Protein AF-A0A7S2A6G1-F1 (afdb_monomer)

Organism: Trieres chinensis (NCBI:txid1514140)

Solvent-accessible surface area (backbone atoms only — not comparable to full-atom values): 10476 Å² total; per-residue (Å²): 131,84,79,69,66,81,82,82,64,83,82,78,81,74,77,90,77,78,95,63,94,67,76,81,75,55,56,32,35,36,36,41,32,61,44,45,91,83,37,18,65,58,55,41,53,58,61,57,55,39,72,90,45,50,72,52,67,95,85,41,58,86,45,48,31,33,39,32,43,33,33,36,32,70,93,42,58,92,82,36,45,61,33,49,54,23,51,52,52,50,50,56,49,31,61,78,36,51,32,53,71,47,47,28,73,48,80,44,79,46,62,46,61,45,53,77,95,56,46,44,57,50,89,89,34,74,88,77,36,95,57,23,66,47,18,57,53,51,33,50,57,42,46,53,53,50,52,75,67,48,69,45,67,40,102,82,71,43,82,41,76,67,65,77,43,77,44,78,46,76,68,86,70,77,132

Foldseek 3Di:
DDQPQPPPDPPPPDDDDDDDDPPPPAAEEEEEEEDEAPCLVLVLVVVVVCQVPPSYDQPEDSHAYEYEYEYLADPDCVRRVSNVVSVVVSQVVCVVCVNSNRNHDYYHYHYLHDDPVQQLCDPPCPPPDPSNVRSVVSSVVSVVVCQQVDWDQPPVRDTDDGRPYYHYDYRDDDD

Radius of gyration: 17.97 Å; Cα contacts (8 Å, |Δi|>4): 249; chains: 1; bounding box: 48×34×54 Å

Secondary structure (DSSP, 8-state):
-----TT--------------------EEEEEEEE-TT-HHHHHHHHHTTTTS-SS-TT--SSEEEEEEEESS---TTT-HHHHHHHHHHHHHHHHTHHHHTT-SEEEEEE----TTT----TT-TTT-TTTTHHHHHHHHHHHHHHHH-PEEPTTSSEEPPPSEEEE-------

Sequence (175 aa):
VFLISFDVFPSFSVLSGNARNLSSRKDRVAILRPFGPGDGVELLKSFALWYPHWPCQEGGSSQSVDIFLSFSRKLDVNLYSDDVNSVERIKSKFESSQGWNGCFSKLHVIETDIAPDRDHYEKGNEQTDPMWVNGPNEQFRKGIRQLMGHKRVGEDGRDVAKYEVVVLMEPDSRP

Mean predicted aligned error: 10.48 Å

pLDDT: mean 75.88, std 20.39, range [27.22, 97.0]

Nearest PDB structures (foldseek):
  5b3g-assembly1_B  TM=4.944E-01  e=3.622E-02  Arabidopsis thaliana
  5l3k-assembly1_C  TM=4.716E-01  e=3.186E-02  Mycolicibacterium thermoresistibile
  5l3k-assembly2_H  TM=4.733E-01  e=2.803E-02  Mycolicibacterium thermoresistibile
  5l3k-assembly1_B  TM=4.728E-01  e=2.803E-02  Mycolicibacterium thermoresistibile
  2b3d-assembly1_B  TM=2.894E-01  e=7.358E-01  Escherichia coli

Structure (mmCIF, N/CA/C/O backbone):
data_AF-A0A7S2A6G1-F1
#
_entry.id   AF-A0A7S2A6G1-F1
#
loop_
_atom_site.group_PDB
_atom_site.id
_atom_site.type_symbol
_atom_site.label_atom_id
_atom_site.label_alt_id
_atom_site.label_comp_id
_atom_site.label_asym_id
_atom_site.label_entity_id
_atom_site.label_seq_id
_atom_site.pdbx_PDB_ins_code
_atom_site.Cartn_x
_atom_site.Cartn_y
_atom_site.Cartn_z
_atom_site.occupancy
_atom_site.B_iso_or_equiv
_atom_site.auth_seq_id
_atom_site.auth_comp_id
_atom_site.auth_asym_id
_atom_site.auth_atom_id
_atom_site.pdbx_PDB_model_num
ATOM 1 N N . VAL A 1 1 ? -14.181 4.355 -9.035 1.00 27.22 1 VAL A N 1
ATOM 2 C CA . VAL A 1 1 ? -14.408 4.743 -7.623 1.00 27.22 1 VAL A CA 1
ATOM 3 C C . VAL A 1 1 ? -15.334 3.712 -7.010 1.00 27.22 1 VAL A C 1
ATOM 5 O O . VAL A 1 1 ? -16.539 3.797 -7.213 1.00 27.22 1 VAL A O 1
ATOM 8 N N . PHE A 1 2 ? -14.784 2.705 -6.336 1.00 27.36 2 PHE A N 1
ATOM 9 C CA . PHE A 1 2 ? -15.587 1.832 -5.484 1.00 27.36 2 PHE A CA 1
ATOM 10 C C . PHE A 1 2 ? -15.573 2.429 -4.078 1.00 27.36 2 PHE A C 1
ATOM 12 O O . PHE A 1 2 ? -14.530 2.503 -3.433 1.00 27.36 2 PHE A O 1
ATOM 19 N N . LEU A 1 3 ? -16.728 2.920 -3.631 1.00 31.00 3 LEU A N 1
ATOM 20 C CA . LEU A 1 3 ? -16.953 3.245 -2.229 1.00 31.00 3 LEU A CA 1
ATOM 21 C C . LEU A 1 3 ? -17.147 1.916 -1.500 1.00 31.00 3 LEU A C 1
ATOM 23 O O . LEU A 1 3 ? -18.135 1.223 -1.743 1.00 31.00 3 LEU A O 1
ATOM 27 N N . ILE A 1 4 ? -16.221 1.552 -0.613 1.00 37.41 4 ILE A N 1
ATOM 28 C CA . ILE A 1 4 ? -16.523 0.552 0.413 1.00 37.41 4 ILE A CA 1
ATOM 29 C C . ILE A 1 4 ? -17.517 1.232 1.359 1.00 37.41 4 ILE A C 1
ATOM 31 O O . ILE A 1 4 ? -17.126 1.956 2.267 1.00 37.41 4 ILE A O 1
ATOM 35 N N . SER A 1 5 ? -18.814 1.070 1.096 1.00 29.86 5 SER A N 1
ATOM 36 C CA . SER A 1 5 ? -19.848 1.383 2.079 1.00 29.86 5 SER A CA 1
ATOM 37 C C . SER A 1 5 ? -19.839 0.258 3.110 1.00 29.86 5 SER A C 1
ATOM 39 O O . SER A 1 5 ? -20.145 -0.892 2.796 1.00 29.86 5 SER A O 1
ATOM 41 N N . PHE A 1 6 ? -19.463 0.589 4.344 1.00 40.38 6 PHE A N 1
ATOM 42 C CA . PHE A 1 6 ? -19.507 -0.335 5.480 1.00 40.38 6 PHE A CA 1
ATOM 43 C C . PHE A 1 6 ? -20.944 -0.621 5.969 1.00 40.38 6 PHE A C 1
ATOM 45 O O . PHE A 1 6 ? -21.114 -1.330 6.958 1.00 40.38 6 PHE A O 1
ATOM 52 N N . ASP A 1 7 ? -21.978 -0.132 5.271 1.00 28.89 7 ASP A N 1
ATOM 53 C CA . ASP A 1 7 ? -23.388 -0.325 5.640 1.00 28.89 7 ASP A CA 1
ATOM 54 C C . ASP A 1 7 ? -23.954 -1.699 5.226 1.00 28.89 7 ASP A C 1
ATOM 56 O O . ASP A 1 7 ? -25.101 -2.021 5.535 1.00 28.89 7 ASP A O 1
ATOM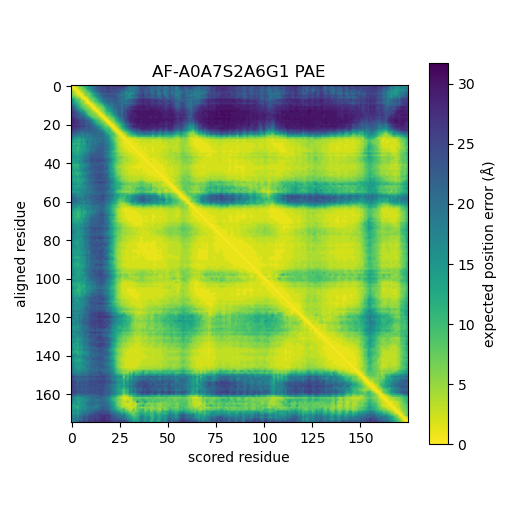 60 N N . VAL A 1 8 ? -23.173 -2.547 4.545 1.00 33.00 8 VAL A N 1
ATOM 61 C CA . VAL A 1 8 ? -23.635 -3.859 4.057 1.00 33.00 8 VAL A CA 1
ATOM 62 C C . VAL A 1 8 ? -23.094 -5.002 4.916 1.00 33.00 8 VAL A C 1
ATOM 64 O O . VAL A 1 8 ? -22.372 -5.876 4.446 1.00 33.00 8 VAL A O 1
ATOM 67 N N . PHE A 1 9 ? -23.491 -5.039 6.186 1.00 37.00 9 PHE A N 1
ATOM 68 C CA . PHE A 1 9 ? -23.536 -6.295 6.934 1.00 37.00 9 PHE A CA 1
ATOM 69 C C . PHE A 1 9 ? -24.929 -6.440 7.553 1.00 37.00 9 PHE A C 1
ATOM 71 O O . PHE A 1 9 ? -25.270 -5.678 8.460 1.00 37.00 9 PHE A O 1
ATOM 78 N N . PRO A 1 10 ? -25.771 -7.384 7.084 1.00 31.30 10 PRO A N 1
ATOM 79 C CA . PRO A 1 10 ? -27.033 -7.652 7.750 1.00 31.30 10 PRO A CA 1
ATOM 80 C C . PRO A 1 10 ? -26.726 -8.114 9.174 1.00 31.30 10 PRO A C 1
ATOM 82 O O . PRO A 1 10 ? -25.891 -8.991 9.394 1.00 31.30 10 PRO A O 1
ATOM 85 N N . SER A 1 11 ? -27.394 -7.493 10.142 1.00 31.52 11 SER A N 1
ATOM 86 C CA . SER A 1 11 ? -27.316 -7.845 11.553 1.00 31.52 11 SER A CA 1
ATOM 87 C C . SER A 1 11 ? -27.651 -9.328 11.735 1.00 31.52 11 SER A C 1
ATOM 89 O O . SER A 1 11 ? -28.820 -9.717 11.747 1.00 31.52 11 SER A O 1
ATOM 91 N N . PHE A 1 12 ? -26.635 -10.179 11.879 1.00 30.28 12 PHE A N 1
ATOM 92 C CA . PHE A 1 12 ? -26.844 -11.560 12.289 1.00 30.28 12 PHE A CA 1
ATOM 93 C C . PHE A 1 12 ? -27.255 -11.558 13.761 1.00 30.28 12 PHE A C 1
ATOM 95 O O . PHE A 1 12 ? -26.436 -11.451 14.671 1.00 30.28 12 PHE A O 1
ATOM 102 N N . SER A 1 13 ? -28.563 -11.661 13.986 1.00 30.34 13 SER A N 1
ATOM 103 C CA . SER A 1 13 ? -29.135 -11.946 15.296 1.00 30.34 13 SER A CA 1
ATOM 104 C C . SER A 1 13 ? -28.793 -13.391 15.658 1.00 30.34 13 SER A C 1
ATOM 106 O O . SER A 1 13 ? -29.472 -14.325 15.234 1.00 30.34 13 SER A O 1
ATOM 108 N N . VAL A 1 14 ? -27.706 -13.591 16.405 1.00 32.78 14 VAL A N 1
ATOM 109 C CA . VAL A 1 14 ? -27.391 -14.890 17.007 1.00 32.78 14 VAL A CA 1
ATOM 110 C C . VAL A 1 14 ? -28.371 -15.136 18.152 1.00 32.78 14 VAL A C 1
ATOM 112 O O . VAL A 1 14 ? -28.539 -14.308 19.047 1.00 32.78 14 VAL A O 1
ATOM 115 N N . LEU A 1 15 ? -29.046 -16.281 18.072 1.00 34.28 15 LEU A N 1
ATOM 116 C CA . LEU A 1 15 ? -30.040 -16.761 19.022 1.00 34.28 15 LEU A CA 1
ATOM 117 C C . LEU A 1 15 ? -29.533 -16.730 20.471 1.00 34.28 15 LEU A C 1
ATOM 119 O O . LEU A 1 15 ? -28.420 -17.150 20.784 1.00 34.28 15 LEU A O 1
ATOM 123 N N . SER A 1 16 ? -30.431 -16.251 21.331 1.00 44.12 16 SER A N 1
ATOM 124 C CA . SER A 1 16 ? -30.369 -16.212 22.790 1.00 44.12 16 SER A CA 1
ATOM 125 C C . SER A 1 16 ? -29.783 -17.486 23.411 1.00 44.12 16 SER A C 1
ATOM 127 O O . SER A 1 16 ? -30.299 -18.586 23.216 1.00 44.12 16 SER A O 1
ATOM 129 N N . GLY A 1 17 ? -28.727 -17.313 24.210 1.00 32.09 17 GLY A N 1
ATOM 130 C CA . GLY A 1 17 ? -28.104 -18.372 24.994 1.00 32.09 17 GLY A CA 1
ATOM 131 C C . GLY A 1 17 ? -27.099 -17.823 26.007 1.00 32.09 17 GLY A C 1
ATOM 132 O O . GLY A 1 17 ? -25.908 -17.776 25.734 1.00 32.09 17 GLY A O 1
ATOM 133 N N . ASN A 1 18 ? -27.605 -17.449 27.186 1.00 35.84 18 ASN A N 1
ATOM 134 C CA . ASN A 1 18 ? -26.887 -17.123 28.426 1.00 35.84 18 ASN A CA 1
ATOM 135 C C . ASN A 1 18 ? -25.875 -15.963 28.386 1.00 35.84 18 ASN A C 1
ATOM 137 O O . ASN A 1 18 ? -24.717 -16.100 27.995 1.00 35.84 18 ASN A O 1
ATOM 141 N N . ALA A 1 19 ? -26.319 -14.838 28.954 1.00 41.03 19 ALA A N 1
ATOM 142 C CA . ALA A 1 19 ? -25.525 -13.670 29.302 1.00 41.03 19 ALA A CA 1
ATOM 143 C C . ALA A 1 19 ? -24.340 -14.036 30.215 1.00 41.03 19 ALA A C 1
ATOM 145 O O . ALA A 1 19 ? -24.450 -14.102 31.439 1.00 41.03 19 ALA A O 1
ATOM 146 N N . ARG A 1 20 ? -23.174 -14.253 29.608 1.00 37.62 20 ARG A N 1
ATOM 147 C CA . ARG A 1 20 ? -21.883 -14.028 30.258 1.00 37.62 20 ARG A CA 1
ATOM 148 C C . ARG A 1 20 ? -21.424 -12.637 29.851 1.00 37.62 20 ARG A C 1
ATOM 150 O O . ARG A 1 20 ? -21.531 -12.299 28.678 1.00 37.62 20 ARG A O 1
ATOM 157 N N . ASN A 1 21 ? -20.937 -11.859 30.817 1.00 43.38 21 ASN A N 1
ATOM 158 C CA . ASN A 1 21 ? -20.279 -10.565 30.624 1.00 43.38 21 ASN A CA 1
ATOM 159 C C . ASN A 1 21 ? -19.330 -10.604 29.412 1.00 43.38 21 ASN A C 1
ATOM 161 O O . ASN A 1 21 ? -18.183 -11.037 29.517 1.00 43.38 21 ASN A O 1
ATOM 165 N N . LEU A 1 22 ? -19.825 -10.168 28.256 1.00 40.88 22 LEU A N 1
ATOM 166 C CA . LEU A 1 22 ? -19.040 -9.917 27.063 1.00 40.88 22 LEU A CA 1
ATOM 167 C C . LEU A 1 22 ? -18.549 -8.484 27.205 1.00 40.88 22 LEU A C 1
ATOM 169 O O . LEU A 1 22 ? -19.271 -7.542 26.888 1.00 40.88 22 LEU A O 1
ATOM 173 N N . SER A 1 23 ? -17.314 -8.303 27.680 1.00 44.44 23 SER A N 1
ATOM 174 C CA . SER A 1 23 ? -16.578 -7.103 27.280 1.00 44.44 23 SER A CA 1
ATOM 175 C C . SER A 1 23 ? -16.674 -7.055 25.756 1.00 44.44 23 SER A C 1
ATOM 177 O O . SER A 1 23 ? -16.250 -8.024 25.119 1.00 44.44 23 SER A O 1
ATOM 179 N N . SER A 1 24 ? -17.307 -6.025 25.189 1.00 47.38 24 SER A N 1
ATOM 180 C CA . SER A 1 24 ? -17.608 -5.966 23.758 1.00 47.38 24 SER A CA 1
ATOM 181 C C . SER A 1 24 ? -16.312 -6.136 22.971 1.00 47.38 24 SER A C 1
ATOM 183 O O . SER A 1 24 ? -15.495 -5.216 22.877 1.00 47.38 24 SER A O 1
ATOM 185 N N . ARG A 1 25 ? -16.071 -7.340 22.456 1.00 58.03 25 ARG A N 1
ATOM 186 C CA . ARG A 1 25 ? -14.939 -7.580 21.578 1.00 58.03 25 ARG A CA 1
ATOM 187 C C . ARG A 1 25 ? -15.338 -6.897 20.282 1.00 58.03 25 ARG A C 1
ATOM 189 O O . ARG A 1 25 ? -16.255 -7.362 19.623 1.00 58.03 25 ARG A O 1
ATOM 196 N N . LYS A 1 26 ? -14.756 -5.731 19.996 1.00 64.31 26 LYS A N 1
ATOM 197 C CA . LYS A 1 26 ? -14.977 -5.076 18.707 1.00 64.31 26 LYS A CA 1
ATOM 198 C C . LYS A 1 26 ? -14.497 -6.033 17.624 1.00 64.31 26 LYS A C 1
ATOM 200 O O . LYS A 1 26 ? -13.340 -6.468 17.697 1.00 64.31 26 LYS A O 1
ATOM 205 N N . ASP A 1 27 ? -15.364 -6.328 16.661 1.00 75.81 27 ASP A N 1
ATOM 206 C CA . ASP A 1 27 ? -14.974 -7.124 15.504 1.00 75.81 27 ASP A CA 1
ATOM 207 C C . ASP A 1 27 ? -13.796 -6.441 14.808 1.00 75.81 27 ASP A C 1
ATOM 209 O O . ASP A 1 27 ? -13.702 -5.202 14.761 1.00 75.81 27 ASP A O 1
ATOM 213 N N . ARG A 1 28 ? -12.848 -7.249 14.333 1.00 82.19 28 ARG A N 1
ATOM 214 C CA . ARG A 1 28 ? -11.584 -6.744 13.783 1.00 82.19 28 ARG A CA 1
ATOM 215 C C . ARG A 1 28 ? -11.425 -7.066 12.320 1.00 82.19 28 ARG A C 1
ATOM 217 O O . ARG A 1 28 ? -11.359 -8.231 11.925 1.00 82.19 28 ARG A O 1
ATOM 224 N N . VAL A 1 29 ? -11.267 -6.000 11.549 1.00 87.75 29 VAL A N 1
ATOM 225 C CA . VAL A 1 29 ? -11.195 -6.039 10.095 1.00 87.75 29 VAL A CA 1
ATOM 226 C C . VAL A 1 29 ? -9.810 -5.580 9.662 1.00 87.75 29 VAL A C 1
ATOM 228 O O . VAL A 1 29 ? -9.336 -4.530 10.091 1.00 87.75 29 VAL A O 1
ATOM 231 N N . ALA A 1 30 ? -9.159 -6.364 8.808 1.00 90.81 30 ALA A N 1
ATOM 232 C CA . ALA A 1 30 ? -7.969 -5.936 8.085 1.00 90.81 30 ALA A CA 1
ATOM 233 C C . ALA A 1 30 ? -8.327 -5.672 6.626 1.00 90.81 30 ALA A C 1
ATOM 235 O O . ALA A 1 30 ? -8.905 -6.524 5.957 1.00 90.81 30 ALA A O 1
ATOM 236 N N . ILE A 1 31 ? -7.937 -4.513 6.119 1.00 91.06 31 ILE A N 1
ATOM 237 C CA . ILE A 1 31 ? -8.018 -4.162 4.707 1.00 91.06 31 ILE A CA 1
ATOM 238 C C . ILE A 1 31 ? -6.615 -4.274 4.135 1.00 91.06 31 ILE A C 1
ATOM 240 O O . ILE A 1 31 ? -5.728 -3.509 4.501 1.00 91.06 31 ILE A O 1
ATOM 244 N N . LEU A 1 32 ? -6.405 -5.229 3.240 1.00 91.94 32 LEU A N 1
ATOM 245 C CA . LEU A 1 32 ? -5.160 -5.399 2.511 1.00 91.94 32 LEU A CA 1
ATOM 24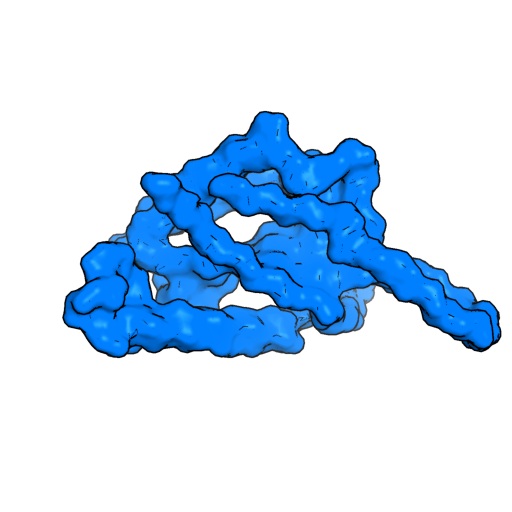6 C C . LEU A 1 32 ? -5.251 -4.643 1.187 1.00 91.94 32 LEU A C 1
ATOM 248 O O . LEU A 1 32 ? -6.069 -4.985 0.338 1.00 91.94 32 LEU A O 1
ATOM 252 N N . ARG A 1 33 ? -4.400 -3.636 1.000 1.00 92.19 33 ARG A N 1
ATOM 253 C CA . ARG A 1 33 ? -4.279 -2.878 -0.246 1.00 92.19 33 ARG A CA 1
ATOM 254 C C . ARG A 1 33 ? -2.935 -3.191 -0.916 1.00 92.19 33 ARG A C 1
ATOM 256 O O . ARG A 1 33 ? -1.913 -2.685 -0.444 1.00 92.19 33 ARG A O 1
ATOM 263 N N . PRO A 1 34 ? -2.903 -4.017 -1.973 1.00 91.31 34 PRO A N 1
ATOM 264 C CA . PRO A 1 34 ? -1.679 -4.307 -2.700 1.00 91.31 34 PRO A CA 1
ATOM 265 C C . PRO A 1 34 ? -1.257 -3.118 -3.572 1.00 91.31 34 PRO A C 1
ATOM 267 O O . PRO A 1 34 ? -2.094 -2.392 -4.110 1.00 91.31 34 PRO A O 1
ATOM 270 N N . PHE A 1 35 ? 0.052 -2.943 -3.715 1.00 91.38 35 PHE A N 1
ATOM 271 C CA . PHE A 1 35 ? 0.688 -2.092 -4.717 1.00 91.38 35 PHE A CA 1
ATOM 272 C C . PHE A 1 35 ? 2.059 -2.677 -5.091 1.00 91.38 35 PHE A C 1
ATOM 274 O O . PHE A 1 35 ? 2.659 -3.413 -4.297 1.00 91.38 35 PHE A O 1
ATOM 281 N N . GLY A 1 36 ? 2.521 -2.400 -6.307 1.00 90.25 36 GLY A N 1
ATOM 282 C CA . GLY A 1 36 ? 3.814 -2.846 -6.822 1.00 90.25 36 GLY A CA 1
ATOM 283 C C . GLY A 1 36 ? 4.776 -1.687 -7.107 1.00 90.25 36 GLY A C 1
ATOM 284 O O . GLY A 1 36 ? 4.439 -0.524 -6.870 1.00 90.25 36 GLY A O 1
ATOM 285 N N . PRO A 1 37 ? 5.992 -1.994 -7.590 1.00 89.81 37 PRO A N 1
ATOM 286 C CA . PRO A 1 37 ? 6.945 -0.998 -8.063 1.00 89.81 37 PRO A CA 1
ATOM 287 C C . PRO A 1 37 ? 6.328 -0.028 -9.073 1.00 89.81 37 PRO A C 1
ATOM 289 O O . PRO A 1 37 ? 5.731 -0.455 -10.058 1.00 89.81 37 PRO A O 1
ATOM 292 N N . GLY A 1 38 ? 6.508 1.273 -8.849 1.00 88.25 38 GLY A N 1
ATOM 293 C CA . GLY A 1 38 ? 6.009 2.326 -9.738 1.00 88.25 38 GLY A CA 1
ATOM 294 C C . GLY A 1 38 ? 4.550 2.737 -9.503 1.00 88.25 38 GLY A C 1
ATOM 295 O O . GLY A 1 38 ? 4.104 3.732 -10.076 1.00 88.25 38 GLY A O 1
ATOM 296 N N . ASP A 1 39 ? 3.817 2.050 -8.624 1.00 88.94 39 ASP A N 1
ATOM 297 C CA . ASP A 1 39 ? 2.406 2.341 -8.341 1.00 88.94 39 ASP A CA 1
ATOM 298 C C . ASP A 1 39 ? 2.203 3.445 -7.296 1.00 88.94 39 ASP A C 1
ATOM 300 O O . ASP A 1 39 ? 1.080 3.921 -7.095 1.00 88.94 39 ASP A O 1
ATOM 304 N N . GLY A 1 40 ? 3.259 3.862 -6.596 1.00 90.69 40 GLY A N 1
ATOM 305 C CA . GLY A 1 40 ? 3.192 4.750 -5.439 1.00 90.69 40 GLY A CA 1
ATOM 306 C C . GLY A 1 40 ? 2.439 6.047 -5.706 1.00 90.69 40 GLY A C 1
ATOM 307 O O . GLY A 1 40 ? 1.602 6.466 -4.905 1.00 90.69 40 GLY A O 1
ATOM 308 N N . VAL A 1 41 ? 2.662 6.666 -6.865 1.00 91.06 41 VAL A N 1
ATOM 309 C CA . VAL A 1 41 ? 1.988 7.920 -7.229 1.00 91.06 41 VAL A CA 1
ATOM 310 C C . VAL A 1 41 ? 0.475 7.726 -7.351 1.00 91.06 41 VAL A C 1
ATOM 312 O O . VAL A 1 41 ? -0.304 8.588 -6.938 1.00 91.06 41 VAL A O 1
ATOM 315 N N . GLU A 1 42 ? 0.033 6.607 -7.917 1.00 88.81 42 GLU A N 1
ATOM 316 C CA . GLU A 1 42 ? -1.390 6.301 -8.087 1.00 88.81 42 GLU A CA 1
ATOM 317 C C . GLU A 1 42 ? -2.020 5.873 -6.767 1.00 88.81 42 GLU A C 1
ATOM 319 O O . GLU A 1 42 ? -3.122 6.322 -6.439 1.00 88.81 42 GLU A O 1
ATOM 324 N N . LEU A 1 43 ? -1.275 5.115 -5.961 1.00 91.19 43 LEU A N 1
ATOM 325 C CA . LEU A 1 43 ? -1.626 4.820 -4.582 1.00 91.19 43 LEU A CA 1
ATOM 326 C C . LEU A 1 43 ? -1.870 6.121 -3.805 1.00 91.19 43 LEU A C 1
ATOM 328 O O . LEU A 1 43 ? -2.937 6.302 -3.228 1.00 91.19 43 LEU A O 1
ATOM 332 N N . LEU A 1 44 ? -0.952 7.085 -3.845 1.00 92.50 44 LEU A N 1
ATOM 333 C CA . LEU A 1 44 ? -1.123 8.362 -3.152 1.00 92.50 44 LEU A CA 1
ATOM 334 C C . LEU A 1 44 ? -2.347 9.144 -3.654 1.00 92.50 44 LEU A C 1
ATOM 336 O O . LEU A 1 44 ? -3.091 9.710 -2.848 1.00 92.50 44 LEU A O 1
ATOM 340 N N . LYS A 1 45 ? -2.571 9.176 -4.974 1.00 90.38 45 LYS A N 1
ATOM 341 C CA . LYS A 1 45 ? -3.737 9.843 -5.579 1.00 90.38 45 LYS A CA 1
ATOM 342 C C . LYS A 1 45 ? -5.051 9.241 -5.094 1.00 90.38 45 LYS A C 1
ATOM 344 O O . LYS A 1 45 ? -5.968 9.995 -4.784 1.00 90.38 45 LYS A O 1
ATOM 349 N N . SER A 1 46 ? -5.133 7.918 -4.975 1.00 87.50 46 SER A N 1
ATOM 350 C CA . SER A 1 46 ? -6.348 7.267 -4.483 1.00 87.50 46 SER A CA 1
ATOM 351 C C . SER A 1 46 ? -6.715 7.671 -3.055 1.00 87.50 46 SER A C 1
ATOM 353 O O . SER A 1 46 ? -7.859 8.028 -2.791 1.00 87.50 46 SER A O 1
ATOM 355 N N . PHE A 1 47 ? -5.741 7.705 -2.140 1.00 88.38 47 PHE A N 1
ATOM 356 C CA . PHE A 1 47 ? -5.971 8.126 -0.756 1.00 88.38 47 PHE A CA 1
ATOM 357 C C . PHE A 1 47 ? -6.283 9.620 -0.646 1.00 88.38 47 PHE A C 1
ATOM 359 O O . PHE A 1 47 ? -6.943 10.040 0.300 1.00 88.38 47 PHE A O 1
ATOM 366 N N . ALA A 1 48 ? -5.857 10.443 -1.610 1.00 86.00 48 ALA A N 1
ATOM 367 C CA . ALA A 1 48 ? -6.228 11.855 -1.632 1.00 86.00 48 ALA A CA 1
ATOM 368 C C . ALA A 1 48 ? -7.741 12.067 -1.826 1.00 86.00 48 ALA A C 1
ATOM 370 O O . ALA A 1 48 ? -8.267 13.069 -1.344 1.00 86.00 48 ALA A O 1
ATOM 371 N N . LEU A 1 49 ? -8.446 11.124 -2.466 1.00 82.88 49 LEU A N 1
ATOM 372 C CA . LEU A 1 49 ? -9.903 11.180 -2.637 1.00 82.88 49 LEU A CA 1
ATOM 373 C C . LEU A 1 49 ? -10.668 10.975 -1.324 1.00 82.88 49 LEU A C 1
ATOM 375 O O . LEU A 1 49 ? -11.811 11.407 -1.218 1.00 82.88 49 LEU A O 1
ATOM 379 N N . TRP A 1 50 ? -10.044 10.359 -0.317 1.00 82.75 50 TRP A N 1
ATOM 380 C CA . TRP A 1 50 ? -10.685 10.095 0.976 1.00 82.75 50 TRP A CA 1
ATOM 381 C C . TRP A 1 50 ? -10.743 11.322 1.887 1.00 82.75 50 TRP A C 1
ATOM 383 O O . TRP A 1 50 ? -11.425 11.299 2.902 1.00 82.75 50 TRP A O 1
ATOM 393 N N . TYR A 1 51 ? -10.048 12.401 1.523 1.00 73.12 51 TYR A N 1
ATOM 394 C CA . TYR A 1 51 ? -10.056 13.647 2.283 1.00 73.12 51 TYR A CA 1
ATOM 395 C C . TYR A 1 51 ? -11.378 14.430 2.153 1.00 73.12 51 TYR A C 1
ATOM 397 O O . TYR A 1 51 ? -11.943 14.805 3.176 1.00 73.12 51 TYR A O 1
ATOM 405 N N . PRO A 1 52 ? -11.919 14.676 0.941 1.00 76.38 52 PRO A N 1
ATOM 406 C CA . PRO A 1 52 ? -13.264 15.242 0.801 1.00 76.38 52 PRO A CA 1
ATOM 407 C C . PRO A 1 52 ? -14.384 14.216 1.039 1.00 76.38 52 PRO A C 1
ATOM 409 O O . PRO A 1 52 ? -15.529 14.607 1.262 1.00 76.38 52 PRO A O 1
ATOM 412 N N . HIS A 1 53 ? -14.078 12.916 0.962 1.00 77.12 53 HIS A N 1
ATOM 413 C CA . HIS A 1 53 ? -15.056 11.831 1.032 1.00 77.12 53 HIS A CA 1
ATOM 414 C C . HIS A 1 53 ? -14.578 10.744 1.991 1.00 77.12 53 HIS A C 1
ATOM 416 O O . HIS A 1 53 ? -13.993 9.743 1.571 1.00 77.12 53 HIS A O 1
ATOM 422 N N . TRP A 1 54 ? -14.814 10.956 3.286 1.00 77.25 54 TRP A N 1
ATOM 423 C CA . TRP A 1 54 ? -14.427 9.990 4.307 1.00 77.25 54 TRP A CA 1
ATOM 424 C C . TRP A 1 54 ? -15.057 8.615 4.025 1.00 77.25 54 TRP A C 1
ATOM 426 O O . TRP A 1 54 ? -16.227 8.539 3.646 1.00 77.25 54 TRP A O 1
ATOM 436 N N . PRO A 1 55 ? -14.310 7.517 4.222 1.00 72.56 55 PRO A N 1
ATOM 437 C CA . PRO A 1 55 ? -14.790 6.168 3.920 1.00 72.56 55 PRO A CA 1
ATOM 438 C C . PRO A 1 55 ? -15.801 5.627 4.943 1.00 72.56 55 PRO A C 1
ATOM 440 O O . PRO A 1 55 ? -16.253 4.494 4.815 1.00 72.56 55 PRO A O 1
ATOM 443 N N . CYS A 1 56 ? -16.161 6.411 5.958 1.00 75.50 56 CYS A N 1
ATOM 444 C CA . CYS A 1 56 ? -17.187 6.092 6.940 1.00 75.50 56 CYS A CA 1
ATOM 445 C C . CYS A 1 56 ? -18.00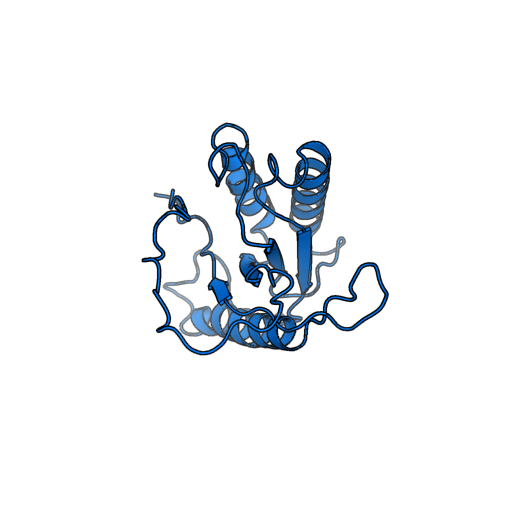2 7.347 7.303 1.00 75.50 56 CYS A C 1
ATOM 447 O O . CYS A 1 56 ? -17.568 8.473 7.053 1.00 75.50 56 CYS A O 1
ATOM 449 N N . GLN A 1 57 ? -19.192 7.149 7.879 1.00 70.94 57 GLN A N 1
ATOM 450 C CA . GLN A 1 57 ? -20.036 8.238 8.385 1.00 70.94 57 GLN A CA 1
ATOM 451 C C . GLN A 1 57 ? -19.481 8.823 9.699 1.00 70.94 57 GLN A C 1
ATOM 453 O O . GLN A 1 57 ? -18.714 8.169 10.413 1.00 70.94 57 GLN A O 1
ATOM 458 N N . GLU A 1 58 ? -19.884 10.054 10.035 1.00 60.72 58 GLU A N 1
ATOM 459 C CA . GLU A 1 58 ? -19.551 10.684 11.319 1.00 60.72 58 GLU A CA 1
ATOM 460 C C . GLU A 1 58 ? -20.007 9.795 12.491 1.00 60.72 58 GLU A C 1
ATOM 462 O O . GLU A 1 58 ? -21.167 9.397 12.568 1.00 60.72 58 GLU A O 1
ATOM 467 N N . GLY A 1 59 ? -19.082 9.466 13.398 1.00 57.06 59 GLY A N 1
ATOM 468 C CA . GLY A 1 59 ? -19.322 8.555 14.528 1.00 57.06 59 GLY A CA 1
ATOM 469 C C . GLY A 1 59 ? -18.411 7.323 14.559 1.00 57.06 59 GLY A C 1
ATOM 470 O O . GLY A 1 59 ? -18.331 6.662 15.595 1.00 57.06 59 GLY A O 1
ATOM 471 N N . GLY A 1 60 ? -17.668 7.066 13.475 1.00 58.53 60 GLY A N 1
ATOM 472 C CA . GLY A 1 60 ? -16.687 5.981 13.387 1.00 58.53 60 GLY A CA 1
ATOM 473 C C . GLY A 1 60 ? -17.326 4.589 13.320 1.00 58.53 60 GLY A C 1
ATOM 474 O O . GLY A 1 60 ? -18.518 4.405 13.565 1.00 58.53 60 GLY A O 1
ATOM 475 N N . SER A 1 61 ? -16.537 3.569 12.978 1.00 62.00 61 SER A N 1
ATOM 476 C CA . SER A 1 61 ? -17.028 2.190 13.004 1.00 62.00 61 SER A CA 1
ATOM 477 C C . SER A 1 61 ? -17.074 1.652 14.437 1.00 62.00 61 SER A C 1
ATOM 479 O O . SER A 1 61 ? -16.151 1.842 15.235 1.00 62.00 61 SER A O 1
ATOM 481 N N . SER A 1 62 ? -18.115 0.881 14.765 1.00 67.62 62 SER A N 1
ATOM 482 C CA . SER A 1 62 ? -18.131 0.055 15.984 1.00 67.62 62 SER A CA 1
ATOM 483 C C . SER A 1 62 ? -17.004 -0.993 15.984 1.00 67.62 62 SER A C 1
ATOM 485 O O . SER A 1 62 ? -16.580 -1.451 17.045 1.00 67.62 62 SER A O 1
ATOM 487 N N . GLN A 1 63 ? -16.491 -1.316 14.796 1.00 75.44 63 GLN A N 1
ATOM 488 C CA . GLN A 1 63 ? -15.400 -2.243 14.512 1.00 75.44 63 GLN A CA 1
ATOM 489 C C . GLN A 1 63 ? -14.034 -1.548 14.586 1.00 75.44 63 GLN A C 1
ATOM 491 O O . GLN A 1 63 ? -13.932 -0.334 14.410 1.00 75.44 63 GLN A O 1
ATOM 496 N N . SER A 1 64 ? -12.968 -2.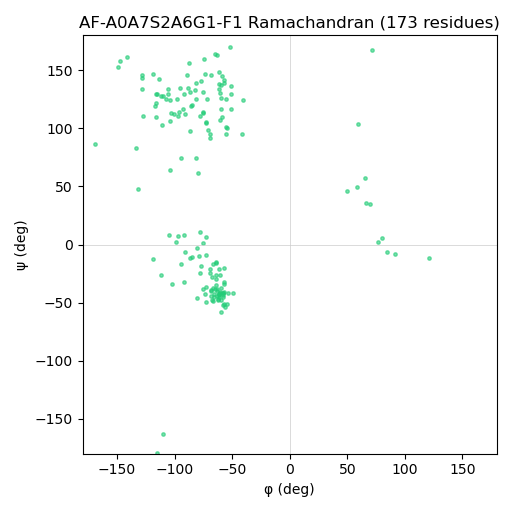309 14.833 1.00 85.56 64 SER A N 1
ATOM 497 C CA . SER A 1 64 ? -11.595 -1.807 14.687 1.00 85.56 64 SER A CA 1
ATOM 498 C C . SER A 1 64 ? -11.060 -2.234 13.324 1.00 85.56 64 SER A C 1
ATOM 500 O O . SER A 1 64 ? -10.849 -3.425 13.081 1.00 85.56 64 SER A O 1
ATOM 502 N N . VAL A 1 65 ? -10.893 -1.253 12.434 1.00 88.50 65 VAL A N 1
ATOM 503 C CA . VAL A 1 65 ? -10.484 -1.466 11.042 1.00 88.50 65 VAL A CA 1
ATOM 504 C C . VAL A 1 65 ? -9.045 -1.012 10.847 1.00 88.50 65 VAL A C 1
ATOM 506 O O . VAL A 1 65 ? -8.707 0.140 11.117 1.00 88.50 65 VAL A O 1
ATOM 509 N N . ASP A 1 66 ? -8.205 -1.902 10.339 1.00 91.88 66 ASP A N 1
ATOM 510 C CA . ASP A 1 66 ? -6.805 -1.629 10.036 1.00 91.88 66 ASP A CA 1
ATOM 511 C C . ASP A 1 66 ? -6.555 -1.680 8.538 1.00 91.88 66 ASP A C 1
ATOM 513 O O . ASP A 1 66 ? -7.082 -2.554 7.856 1.00 91.88 66 ASP A O 1
ATOM 517 N N . ILE A 1 67 ? -5.696 -0.799 8.030 1.00 92.50 67 ILE A N 1
ATOM 518 C CA . ILE A 1 67 ? -5.250 -0.837 6.636 1.00 92.50 67 ILE A CA 1
ATOM 519 C C . ILE A 1 67 ? -3.820 -1.355 6.582 1.00 92.50 67 ILE A C 1
ATOM 521 O O . ILE A 1 67 ? -2.953 -0.885 7.311 1.00 92.50 67 ILE A O 1
ATOM 525 N N . PHE A 1 68 ? -3.567 -2.277 5.666 1.00 94.56 68 PHE A N 1
ATOM 526 C CA . PHE A 1 68 ? -2.263 -2.821 5.336 1.00 94.56 68 PHE A CA 1
ATOM 527 C C . PHE A 1 68 ? -1.931 -2.456 3.894 1.00 94.56 68 PHE A C 1
ATOM 529 O O . PHE A 1 68 ? -2.521 -2.998 2.964 1.00 94.56 68 PHE A O 1
ATOM 536 N N . LEU A 1 69 ? -0.974 -1.553 3.702 1.00 95.06 69 LEU A N 1
ATOM 537 C CA . LEU A 1 69 ? -0.358 -1.318 2.402 1.00 95.06 69 LEU A CA 1
ATOM 538 C C . LEU A 1 69 ? 0.644 -2.445 2.154 1.00 95.06 69 LEU A C 1
ATOM 540 O O . LEU A 1 69 ? 1.654 -2.539 2.851 1.00 95.06 69 LEU A O 1
ATOM 544 N N . SER A 1 70 ? 0.344 -3.322 1.204 1.00 94.62 70 SER A N 1
ATOM 545 C CA . SER A 1 70 ? 1.190 -4.462 0.867 1.00 94.62 70 SER A CA 1
ATOM 546 C C . SER A 1 70 ? 2.007 -4.149 -0.368 1.00 94.62 70 SER A C 1
ATOM 548 O O . SER A 1 70 ? 1.448 -4.049 -1.452 1.00 94.62 70 SER A O 1
ATOM 550 N N . PHE A 1 71 ? 3.319 -4.020 -0.204 1.00 94.50 71 PHE A N 1
ATOM 551 C CA . PHE A 1 71 ? 4.251 -3.880 -1.314 1.00 94.50 71 PHE A CA 1
ATOM 552 C C . PHE A 1 71 ? 4.707 -5.261 -1.795 1.00 94.50 71 PHE A C 1
ATOM 554 O O . PHE A 1 71 ? 5.025 -6.123 -0.968 1.00 94.50 71 PHE A O 1
ATOM 561 N N . SER A 1 72 ? 4.734 -5.490 -3.112 1.00 92.88 72 SER A N 1
ATOM 562 C CA . SER A 1 72 ? 5.053 -6.811 -3.680 1.00 92.88 72 SER A CA 1
ATOM 563 C C . SER A 1 72 ? 6.490 -7.255 -3.353 1.00 92.88 72 SER A C 1
ATOM 565 O O . SER A 1 72 ? 6.741 -8.432 -3.064 1.00 92.88 72 SER A O 1
ATOM 567 N N . ARG A 1 73 ? 7.434 -6.308 -3.300 1.00 92.31 73 ARG A N 1
ATOM 568 C CA . ARG A 1 73 ? 8.872 -6.531 -3.054 1.00 92.31 73 ARG A CA 1
ATOM 569 C C . ARG A 1 73 ? 9.303 -5.996 -1.684 1.00 92.31 73 ARG A C 1
ATOM 571 O O . ARG A 1 73 ? 8.468 -5.767 -0.812 1.00 92.31 73 ARG A O 1
ATOM 578 N N . LYS A 1 74 ? 10.613 -5.821 -1.480 1.00 94.19 74 LYS A N 1
ATOM 579 C CA . LYS A 1 74 ? 11.157 -4.994 -0.391 1.00 94.19 74 LYS A CA 1
ATOM 580 C C . LYS A 1 74 ? 11.146 -3.532 -0.805 1.00 94.19 74 LYS A C 1
ATOM 582 O O . LYS A 1 74 ? 11.576 -3.209 -1.912 1.00 94.19 74 LYS A O 1
ATOM 587 N N . LEU A 1 75 ? 10.669 -2.670 0.077 1.00 91.69 75 LEU A N 1
ATOM 588 C CA . LEU A 1 75 ? 10.510 -1.246 -0.147 1.00 91.69 75 LEU A CA 1
ATOM 589 C C . LEU A 1 75 ? 11.858 -0.536 0.079 1.00 91.69 75 LEU A C 1
ATOM 591 O O . LEU A 1 75 ? 12.106 0.097 1.101 1.00 91.69 75 LEU A O 1
ATOM 595 N N . ASP A 1 76 ? 12.762 -0.693 -0.887 1.00 92.56 76 ASP A N 1
ATOM 596 C CA . ASP A 1 76 ? 14.082 -0.061 -0.898 1.00 92.56 76 ASP A CA 1
ATOM 597 C C . ASP A 1 76 ? 14.006 1.353 -1.493 1.00 92.56 76 ASP A C 1
ATOM 599 O O . ASP A 1 76 ? 13.652 1.527 -2.658 1.00 92.56 76 ASP A O 1
ATOM 603 N N . VAL A 1 77 ? 14.383 2.369 -0.713 1.00 93.44 77 VAL A N 1
ATOM 604 C CA . VAL A 1 77 ? 14.377 3.781 -1.137 1.00 93.44 77 VAL A CA 1
ATOM 605 C C . VAL A 1 77 ? 15.290 4.071 -2.329 1.00 93.44 77 VAL A C 1
ATOM 607 O O . VAL A 1 77 ? 15.021 5.001 -3.085 1.00 93.44 77 VAL A O 1
ATOM 610 N N . ASN A 1 78 ? 16.345 3.281 -2.532 1.00 94.69 78 ASN A N 1
ATOM 611 C CA . ASN A 1 78 ? 17.268 3.463 -3.650 1.00 94.69 78 ASN A CA 1
ATOM 612 C C . ASN A 1 78 ? 16.691 2.934 -4.966 1.00 94.69 78 ASN A C 1
ATOM 614 O O . ASN A 1 78 ? 17.103 3.380 -6.034 1.00 94.69 78 ASN A O 1
ATOM 618 N N . LEU A 1 79 ? 15.761 1.978 -4.893 1.00 92.12 79 LEU A N 1
ATOM 619 C CA . LEU A 1 79 ? 15.143 1.344 -6.060 1.00 92.12 79 LEU A CA 1
ATOM 620 C C . LEU A 1 79 ? 13.740 1.891 -6.343 1.00 92.12 79 LEU A C 1
ATOM 622 O O . LEU A 1 79 ? 13.344 1.993 -7.498 1.00 92.12 79 LEU A O 1
ATOM 626 N N . TYR A 1 80 ? 13.004 2.249 -5.292 1.00 92.69 80 TYR A N 1
ATOM 627 C CA . TYR A 1 80 ? 11.576 2.564 -5.322 1.00 92.69 80 TYR A CA 1
ATOM 628 C C . TYR A 1 80 ? 11.297 3.879 -4.579 1.00 92.69 80 TYR A C 1
ATOM 630 O O . TYR A 1 80 ? 10.430 3.961 -3.707 1.00 92.69 80 TYR A O 1
ATOM 638 N N . SER A 1 81 ? 12.077 4.920 -4.878 1.00 95.25 81 SER A N 1
ATOM 639 C CA . SER A 1 81 ? 12.018 6.209 -4.173 1.00 95.25 81 SER A CA 1
ATOM 640 C C . SER A 1 81 ? 10.625 6.847 -4.223 1.00 95.25 81 SER A C 1
ATOM 642 O O . SER A 1 81 ? 10.138 7.334 -3.202 1.00 95.25 81 SER A O 1
ATOM 644 N N . ASP A 1 82 ? 9.948 6.797 -5.370 1.00 93.44 82 ASP A N 1
ATOM 645 C CA . ASP A 1 82 ? 8.587 7.322 -5.531 1.00 93.44 82 ASP A CA 1
ATOM 646 C C . ASP A 1 82 ? 7.551 6.532 -4.720 1.00 93.44 82 ASP A C 1
ATOM 648 O O . ASP A 1 82 ? 6.640 7.126 -4.130 1.00 93.44 82 ASP A O 1
ATOM 652 N N . ASP A 1 83 ? 7.713 5.211 -4.626 1.00 94.00 83 ASP A N 1
ATOM 653 C CA . ASP A 1 83 ? 6.854 4.334 -3.828 1.00 94.00 83 ASP A CA 1
ATOM 654 C C . ASP A 1 83 ? 7.026 4.612 -2.330 1.00 94.00 83 ASP A C 1
ATOM 656 O O . ASP A 1 83 ? 6.039 4.848 -1.626 1.00 94.00 83 ASP A O 1
ATOM 660 N N . VAL A 1 84 ? 8.275 4.694 -1.854 1.00 96.62 84 VAL A N 1
ATOM 661 C CA . VAL A 1 84 ? 8.607 5.075 -0.469 1.00 96.62 84 VAL A CA 1
ATOM 662 C C . VAL A 1 84 ? 8.032 6.447 -0.130 1.00 96.62 84 VAL A C 1
ATOM 664 O O . VAL A 1 84 ? 7.317 6.598 0.861 1.00 96.62 84 VAL A O 1
ATOM 667 N N . ASN A 1 85 ? 8.284 7.448 -0.976 1.00 96.69 85 ASN A N 1
ATOM 668 C CA . ASN A 1 85 ? 7.796 8.810 -0.765 1.00 96.69 85 ASN A CA 1
ATOM 669 C C . ASN A 1 85 ? 6.265 8.865 -0.699 1.00 96.69 85 ASN A C 1
ATOM 671 O O . ASN A 1 85 ? 5.693 9.626 0.086 1.00 96.69 85 ASN A O 1
ATOM 675 N N . SER A 1 86 ? 5.590 8.062 -1.517 1.00 96.12 86 SER A N 1
ATOM 676 C CA . SER A 1 86 ? 4.133 7.983 -1.536 1.00 96.12 86 SER A CA 1
ATOM 677 C C . SER A 1 86 ? 3.582 7.345 -0.264 1.00 96.12 86 SER A C 1
ATOM 679 O O . SER A 1 86 ? 2.653 7.889 0.334 1.00 96.12 86 SER A O 1
ATOM 681 N N . VAL A 1 87 ? 4.193 6.254 0.202 1.00 96.44 87 VAL A N 1
ATOM 682 C CA . VAL A 1 87 ? 3.849 5.597 1.471 1.00 96.44 87 VAL A CA 1
ATOM 683 C C . VAL A 1 87 ? 4.020 6.549 2.656 1.00 96.44 87 VAL A C 1
ATOM 685 O O . VAL A 1 87 ? 3.103 6.678 3.469 1.00 96.44 87 VAL A O 1
ATOM 688 N N . GLU A 1 88 ? 5.143 7.263 2.742 1.00 97.00 88 GLU A N 1
ATOM 689 C CA . GLU A 1 88 ? 5.395 8.214 3.833 1.00 97.00 88 GLU A CA 1
ATOM 690 C C . GLU A 1 88 ? 4.393 9.376 3.833 1.00 97.00 88 GLU A C 1
ATOM 692 O O . GLU A 1 88 ? 3.882 9.776 4.882 1.00 97.00 88 GLU A O 1
ATOM 697 N N . ARG A 1 89 ? 4.003 9.869 2.651 1.00 96.00 89 ARG A N 1
ATOM 698 C CA . ARG A 1 89 ? 2.938 10.877 2.532 1.00 96.00 89 ARG A CA 1
ATOM 699 C C . ARG A 1 89 ? 1.578 10.347 2.983 1.00 96.00 89 ARG A C 1
ATOM 701 O O . ARG A 1 89 ? 0.827 11.095 3.608 1.00 96.00 89 ARG A O 1
ATOM 708 N N . ILE A 1 90 ? 1.247 9.089 2.687 1.00 95.06 90 ILE A N 1
ATOM 709 C CA . ILE A 1 90 ? -0.001 8.467 3.155 1.00 95.06 90 ILE A CA 1
ATOM 710 C C . ILE A 1 90 ? 0.018 8.339 4.683 1.00 95.06 90 ILE A C 1
ATOM 712 O O . ILE A 1 90 ? -0.961 8.728 5.315 1.00 95.06 90 ILE A O 1
ATOM 716 N N . LYS A 1 91 ? 1.125 7.877 5.282 1.00 95.69 91 LYS A N 1
ATOM 717 C CA . LYS A 1 91 ? 1.285 7.789 6.747 1.00 95.69 91 LYS A CA 1
ATOM 718 C C . LYS A 1 91 ? 1.122 9.143 7.429 1.00 95.69 91 LYS A C 1
ATOM 720 O O . LYS A 1 91 ? 0.280 9.286 8.308 1.00 95.69 91 LYS A O 1
ATOM 725 N N . SER A 1 92 ? 1.859 10.153 6.967 1.00 94.94 92 SER A N 1
ATOM 726 C CA . SER A 1 92 ? 1.798 11.507 7.530 1.00 94.94 92 SER A CA 1
ATOM 727 C C . SER A 1 92 ? 0.377 12.082 7.486 1.00 94.94 92 SER A C 1
ATOM 729 O O . SER A 1 92 ? -0.114 12.682 8.450 1.00 94.94 92 SER A O 1
ATOM 731 N N . LYS A 1 93 ? -0.338 11.858 6.381 1.00 91.12 93 LYS A N 1
ATOM 732 C CA . LYS A 1 93 ? -1.726 12.299 6.276 1.00 91.12 93 LYS A CA 1
ATOM 733 C C . LYS A 1 93 ? -2.694 11.463 7.130 1.00 91.12 93 LYS A C 1
ATOM 735 O O . LYS A 1 93 ? -3.624 12.024 7.703 1.00 91.12 93 LYS A O 1
ATOM 740 N N . PHE A 1 94 ? -2.481 10.154 7.253 1.00 92.44 94 PHE A N 1
ATOM 741 C CA . PHE A 1 94 ? -3.261 9.289 8.144 1.00 92.44 94 PHE A CA 1
ATOM 742 C C . PHE A 1 94 ? -3.170 9.777 9.595 1.00 92.44 94 PHE A C 1
ATOM 744 O O . PHE A 1 94 ? -4.185 9.916 10.268 1.00 92.44 94 PHE A O 1
ATOM 751 N N . GLU A 1 95 ? -1.969 10.110 10.064 1.00 92.25 95 GLU A N 1
ATOM 752 C CA . GLU A 1 95 ? -1.739 10.608 11.425 1.00 92.25 95 GLU A CA 1
ATOM 753 C C . GLU A 1 95 ? -2.377 11.983 11.654 1.00 92.25 95 GLU A C 1
ATOM 755 O O . GLU A 1 95 ? -3.126 12.173 12.612 1.00 92.25 95 GLU A O 1
ATOM 760 N N . SER A 1 96 ? -2.150 12.930 10.738 1.00 91.31 96 SER A N 1
ATOM 761 C CA . SER A 1 96 ? -2.693 14.296 10.851 1.00 91.31 96 SER A CA 1
ATOM 762 C C . SER A 1 96 ? -4.219 14.381 10.736 1.00 91.31 96 SER A C 1
ATOM 764 O O . SER A 1 96 ? -4.807 15.379 11.144 1.00 91.31 96 SER A O 1
ATOM 766 N N . SER A 1 97 ? -4.867 13.339 10.217 1.00 85.56 97 SER A N 1
ATOM 767 C CA . SER A 1 97 ? -6.324 13.236 10.093 1.00 85.56 97 SER A CA 1
ATOM 768 C C . SER A 1 97 ? -6.965 12.304 11.121 1.00 85.56 97 SER A C 1
ATOM 770 O O . SER A 1 97 ? -8.148 12.011 10.993 1.00 85.56 97 SER A O 1
ATOM 772 N N . GLN A 1 98 ? -6.219 11.806 12.113 1.00 86.06 98 GLN A N 1
ATOM 773 C CA . GLN A 1 98 ? -6.720 10.833 13.097 1.00 86.06 98 GLN A CA 1
ATOM 774 C C . GLN A 1 98 ? -7.250 9.534 12.454 1.00 86.06 98 GLN A C 1
ATOM 776 O O . GLN A 1 98 ? -8.362 9.089 12.733 1.00 86.06 98 GLN A O 1
ATOM 781 N N . GLY A 1 99 ? -6.470 8.926 11.556 1.00 79.75 99 GLY A N 1
ATOM 782 C CA . GLY A 1 99 ? -6.851 7.686 10.872 1.00 79.75 99 GLY A CA 1
ATOM 783 C C . GLY A 1 99 ? -7.991 7.872 9.868 1.00 79.75 99 GLY A C 1
ATOM 784 O O . GLY A 1 99 ? -8.832 6.986 9.711 1.00 79.75 99 GLY A O 1
ATOM 785 N N . TRP A 1 100 ? -8.002 9.042 9.215 1.00 79.56 100 TRP A N 1
ATOM 786 C CA . TRP A 1 100 ? -9.021 9.596 8.312 1.00 79.56 100 TRP A CA 1
ATOM 787 C C . TRP A 1 100 ? -10.373 9.923 8.957 1.00 79.56 100 TRP A C 1
ATOM 789 O O . TRP A 1 100 ? -11.401 9.452 8.507 1.00 79.56 100 TRP A O 1
ATOM 799 N N . ASN A 1 101 ? -10.405 10.767 9.982 1.00 81.50 101 ASN A N 1
ATOM 800 C CA . ASN A 1 101 ? -11.613 11.108 10.745 1.00 81.50 101 ASN A CA 1
ATOM 801 C C . ASN A 1 101 ? -12.171 9.913 11.546 1.00 81.50 101 ASN A C 1
ATOM 803 O O . ASN A 1 101 ? -13.380 9.735 11.680 1.00 81.50 101 ASN A O 1
ATOM 807 N N . GLY A 1 102 ? -11.273 9.068 12.067 1.00 83.50 102 GLY A N 1
ATOM 808 C CA . GLY A 1 102 ? -11.617 7.942 12.937 1.00 83.50 102 GLY A CA 1
ATOM 809 C C . GLY A 1 102 ? -12.136 6.688 12.226 1.00 83.50 102 GLY A C 1
ATOM 810 O O . GLY A 1 102 ? -12.513 5.733 12.904 1.00 83.50 102 GLY A O 1
ATOM 811 N N . CYS A 1 103 ? -12.142 6.650 10.888 1.00 84.75 103 CYS A N 1
ATOM 812 C CA . CYS A 1 103 ? -12.584 5.470 10.137 1.00 84.75 103 CYS A CA 1
ATOM 813 C C . CYS A 1 103 ? -11.651 4.265 10.302 1.00 84.75 103 CYS A C 1
ATOM 815 O O . CYS A 1 103 ? -12.095 3.122 10.207 1.00 84.75 103 CYS A O 1
ATOM 817 N N . PHE A 1 104 ? -10.363 4.503 10.552 1.00 89.31 104 PHE A N 1
ATOM 818 C CA . PHE A 1 104 ? -9.373 3.443 10.694 1.00 89.31 104 PHE A CA 1
ATOM 819 C C . PHE A 1 104 ? -8.578 3.587 11.981 1.00 89.31 104 PHE A C 1
ATOM 821 O O . PHE A 1 104 ? -8.207 4.675 12.409 1.00 89.31 104 PHE A O 1
ATOM 828 N N . SER A 1 105 ? -8.271 2.442 12.579 1.00 89.62 105 SER A N 1
ATOM 829 C CA . SER A 1 105 ? -7.519 2.347 13.821 1.00 89.62 105 SER A CA 1
ATOM 830 C C . SER A 1 105 ? -6.015 2.473 13.588 1.00 89.62 105 SER A C 1
ATOM 832 O O . SER A 1 105 ? -5.352 3.197 14.326 1.00 89.62 105 SER A O 1
ATOM 834 N N . LYS A 1 106 ? -5.452 1.768 12.594 1.00 91.94 106 LYS A N 1
ATOM 835 C CA . LYS A 1 106 ? -4.031 1.901 12.222 1.00 91.94 106 LYS A CA 1
ATOM 836 C C . LYS A 1 106 ? -3.795 1.692 10.733 1.00 91.94 106 LYS A C 1
ATOM 838 O O . LYS A 1 106 ? -4.553 1.007 10.047 1.00 91.94 106 LYS A O 1
ATOM 843 N N . LEU A 1 107 ? -2.671 2.243 10.291 1.00 94.00 107 LEU A N 1
ATOM 844 C CA . LEU A 1 107 ? -2.065 1.998 8.996 1.00 94.00 107 LEU A CA 1
ATOM 845 C C . LEU A 1 107 ? -0.773 1.200 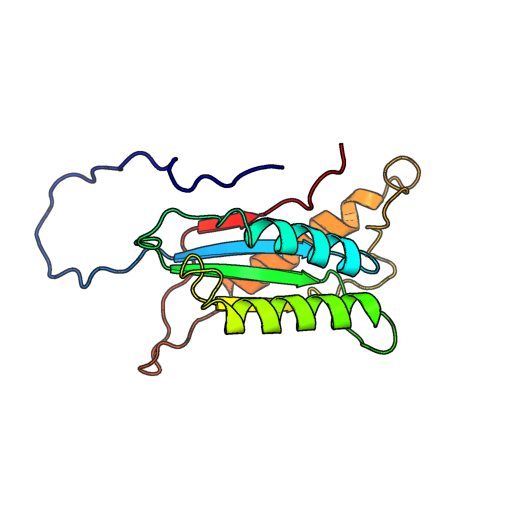9.190 1.00 94.00 107 LEU A C 1
ATOM 847 O O . LEU A 1 107 ? 0.103 1.580 9.965 1.00 94.00 107 LEU A O 1
ATOM 851 N N . HIS A 1 108 ? -0.656 0.102 8.464 1.00 94.81 108 HIS A N 1
ATOM 852 C CA . HIS A 1 108 ? 0.496 -0.780 8.441 1.00 94.81 108 HIS A CA 1
ATOM 853 C C . HIS A 1 108 ? 1.072 -0.819 7.029 1.00 94.81 108 HIS A C 1
ATOM 855 O O . HIS A 1 108 ? 0.339 -0.744 6.045 1.00 94.81 108 HIS A O 1
ATOM 861 N N . VAL A 1 109 ? 2.388 -0.970 6.933 1.00 95.38 109 VAL A N 1
ATOM 862 C CA . VAL A 1 109 ? 3.075 -1.260 5.674 1.00 95.38 109 VAL A CA 1
ATOM 863 C C . VAL A 1 109 ? 3.710 -2.628 5.822 1.00 95.38 109 VAL A C 1
ATOM 865 O O . VAL A 1 109 ? 4.376 -2.886 6.825 1.00 95.38 109 VAL A O 1
ATOM 868 N N . ILE A 1 110 ? 3.465 -3.504 4.855 1.00 94.94 110 ILE A N 1
ATOM 869 C CA . ILE A 1 110 ? 4.029 -4.850 4.818 1.00 94.94 110 ILE A CA 1
ATOM 870 C C . ILE A 1 110 ? 4.685 -5.100 3.466 1.00 94.94 110 ILE A C 1
ATOM 872 O O . ILE A 1 110 ? 4.213 -4.638 2.431 1.00 94.94 110 ILE A O 1
ATOM 876 N N . GLU A 1 111 ? 5.767 -5.861 3.491 1.00 95.00 111 GLU A N 1
ATOM 877 C CA . GLU A 1 111 ? 6.548 -6.241 2.319 1.00 95.00 111 GLU A CA 1
ATOM 878 C C . GLU A 1 111 ? 6.375 -7.741 2.097 1.00 95.00 111 GLU A C 1
ATOM 880 O O . GLU A 1 111 ? 6.578 -8.538 3.022 1.00 95.00 111 GLU A O 1
ATOM 885 N N . THR A 1 112 ? 6.004 -8.156 0.886 1.00 92.44 112 THR A N 1
ATOM 886 C CA . THR A 1 112 ? 5.854 -9.586 0.575 1.00 92.44 112 THR A CA 1
ATOM 887 C C . THR A 1 112 ? 7.126 -10.224 0.024 1.00 92.44 112 THR A C 1
ATOM 889 O O . THR A 1 112 ? 7.177 -11.447 -0.113 1.00 92.44 112 THR A O 1
ATOM 892 N N . ASP A 1 113 ? 8.174 -9.440 -0.242 1.00 93.81 113 ASP A N 1
ATOM 893 C CA . ASP A 1 113 ? 9.499 -9.937 -0.642 1.00 93.81 113 ASP A CA 1
ATOM 894 C C . ASP A 1 113 ? 9.423 -10.953 -1.801 1.00 93.81 113 ASP A C 1
ATOM 896 O O . ASP A 1 113 ? 9.923 -12.083 -1.736 1.00 93.81 113 ASP A O 1
ATOM 900 N N . ILE A 1 114 ? 8.636 -10.631 -2.832 1.00 91.38 114 ILE A N 1
ATOM 901 C CA . ILE A 1 114 ? 8.618 -11.391 -4.082 1.00 91.38 114 ILE A CA 1
ATOM 902 C C . ILE A 1 114 ? 9.883 -11.021 -4.851 1.00 91.38 114 ILE A C 1
ATOM 904 O O . ILE A 1 114 ? 10.237 -9.849 -4.974 1.00 91.38 114 ILE A O 1
ATOM 908 N N . ALA A 1 115 ? 10.595 -12.041 -5.320 1.00 89.38 115 ALA A N 1
ATOM 909 C CA . ALA A 1 115 ? 11.813 -11.832 -6.084 1.00 89.38 115 ALA A CA 1
ATOM 910 C C . ALA A 1 115 ? 11.475 -11.206 -7.455 1.00 89.38 115 ALA A C 1
ATOM 912 O O . ALA A 1 115 ? 10.420 -11.533 -8.005 1.00 89.38 115 ALA A O 1
ATOM 913 N N . PRO A 1 116 ? 12.326 -10.326 -8.019 1.00 86.62 116 PRO A N 1
ATOM 914 C CA . PRO A 1 116 ? 12.013 -9.610 -9.260 1.00 86.62 116 PRO A CA 1
ATOM 915 C C . PRO A 1 116 ? 11.685 -10.511 -10.456 1.00 86.62 116 PRO A C 1
ATOM 917 O O . PRO A 1 116 ? 10.852 -10.150 -11.273 1.00 86.62 116 PRO A O 1
ATOM 920 N N . ASP A 1 117 ? 12.298 -11.693 -10.526 1.00 86.44 117 ASP A N 1
ATOM 921 C CA . ASP A 1 117 ? 12.077 -12.722 -11.550 1.00 86.44 117 ASP A CA 1
ATOM 922 C C . ASP A 1 117 ? 10.732 -13.455 -11.418 1.00 86.44 117 ASP A C 1
ATOM 924 O O . ASP A 1 117 ? 10.375 -14.246 -12.282 1.00 86.44 117 ASP A O 1
ATOM 928 N N . ARG A 1 118 ? 10.006 -13.232 -10.317 1.00 84.62 118 ARG A N 1
ATOM 929 C CA . ARG A 1 118 ? 8.686 -13.818 -10.038 1.00 84.62 118 ARG A CA 1
ATOM 930 C C . ARG A 1 118 ? 7.590 -12.773 -9.886 1.00 84.62 118 ARG A C 1
ATOM 932 O O . ARG A 1 118 ? 6.412 -13.124 -9.864 1.00 84.62 118 ARG A O 1
ATOM 939 N N . ASP A 1 119 ? 7.968 -11.507 -9.767 1.00 83.44 119 ASP A N 1
ATOM 940 C CA . ASP A 1 119 ? 7.049 -10.386 -9.661 1.00 83.44 119 ASP A CA 1
ATOM 941 C C . ASP A 1 119 ? 6.801 -9.780 -11.043 1.00 83.44 119 ASP A C 1
ATOM 943 O O . ASP A 1 119 ? 7.328 -8.719 -11.378 1.00 83.44 119 ASP A O 1
ATOM 947 N N . HIS A 1 120 ? 6.009 -10.507 -11.832 1.00 79.88 120 HIS A N 1
ATOM 948 C CA . HIS A 1 120 ? 5.581 -10.150 -13.190 1.00 79.88 120 HIS A CA 1
ATOM 949 C C . HIS A 1 120 ? 4.449 -9.112 -13.215 1.00 79.88 120 HIS A C 1
ATOM 951 O O . HIS A 1 120 ? 3.830 -8.887 -14.254 1.00 79.88 120 HIS A O 1
ATOM 957 N N . TYR A 1 121 ? 4.138 -8.502 -12.068 1.00 75.38 121 TYR A N 1
ATOM 958 C CA . TYR A 1 121 ? 3.043 -7.552 -11.938 1.00 75.38 121 TYR A CA 1
ATOM 959 C C . TYR A 1 121 ? 3.442 -6.165 -12.453 1.00 75.38 121 TYR A C 1
ATOM 961 O O . TYR A 1 121 ? 3.493 -5.189 -11.710 1.00 75.38 121 TYR A O 1
ATOM 969 N N . GLU A 1 122 ? 3.771 -6.093 -13.739 1.00 75.31 122 GLU A N 1
ATOM 970 C CA . GLU A 1 122 ? 4.069 -4.846 -14.430 1.00 75.31 122 GLU A CA 1
ATOM 971 C C . GLU A 1 122 ? 2.823 -4.368 -15.180 1.00 75.31 122 GLU A C 1
ATOM 973 O O . GLU A 1 122 ? 2.216 -5.106 -15.965 1.00 75.31 122 GLU A O 1
ATOM 978 N N . LYS A 1 123 ? 2.419 -3.125 -14.911 1.00 71.69 123 LYS A N 1
ATOM 979 C CA . LYS A 1 123 ? 1.275 -2.494 -15.575 1.00 71.69 123 LYS A CA 1
ATOM 980 C C . LYS A 1 123 ? 1.512 -2.388 -17.078 1.00 71.69 123 LYS A C 1
ATOM 982 O O . LYS A 1 123 ? 2.558 -1.910 -17.509 1.00 71.69 123 LYS A O 1
ATOM 987 N N . GLY A 1 124 ? 0.511 -2.760 -17.868 1.00 73.06 124 GLY A N 1
ATOM 988 C CA . GLY A 1 124 ? 0.569 -2.723 -19.332 1.00 73.06 124 GLY A CA 1
ATOM 989 C C . GLY A 1 124 ? 1.048 -4.026 -19.976 1.00 73.06 124 GLY A C 1
ATOM 990 O O . GLY A 1 124 ? 0.947 -4.163 -21.196 1.00 73.06 124 GLY A O 1
ATOM 991 N N . ASN A 1 125 ? 1.518 -4.991 -19.178 1.00 81.12 125 ASN A N 1
ATOM 992 C CA . ASN A 1 125 ? 1.932 -6.307 -19.661 1.00 81.12 125 ASN A CA 1
ATOM 993 C C . ASN A 1 125 ? 0.836 -7.376 -19.502 1.00 81.12 125 ASN A C 1
ATOM 995 O O . ASN A 1 125 ? 1.079 -8.545 -19.790 1.00 81.12 125 ASN A O 1
ATOM 999 N N . GLU A 1 126 ? -0.387 -7.001 -19.102 1.00 81.62 126 GLU A N 1
ATOM 1000 C CA . GLU A 1 126 ? -1.496 -7.934 -18.834 1.00 81.62 126 GLU A CA 1
ATOM 1001 C C . GLU A 1 126 ? -1.825 -8.818 -20.044 1.00 81.62 126 GLU A C 1
ATOM 1003 O O . GLU A 1 126 ? -2.250 -9.962 -19.904 1.00 81.62 126 GLU A O 1
ATOM 1008 N N . GLN A 1 127 ? -1.667 -8.259 -21.246 1.00 83.44 127 GLN A N 1
ATOM 1009 C CA . GLN A 1 127 ? -2.017 -8.917 -22.507 1.00 83.44 127 GLN A CA 1
ATOM 1010 C C . GLN A 1 127 ? -0.829 -9.627 -23.164 1.00 83.44 127 GLN A C 1
ATOM 1012 O O . GLN A 1 127 ? -1.027 -10.433 -24.073 1.00 83.44 127 GLN A O 1
ATOM 1017 N N . THR A 1 128 ? 0.397 -9.307 -22.748 1.00 86.56 128 THR A N 1
ATOM 1018 C CA . THR A 1 128 ? 1.635 -9.737 -23.414 1.00 86.56 128 THR A CA 1
ATOM 1019 C C . THR A 1 128 ? 2.440 -10.727 -22.581 1.00 86.56 128 THR A C 1
ATOM 1021 O O . THR A 1 128 ? 3.155 -11.545 -23.159 1.00 86.56 128 THR A O 1
ATOM 1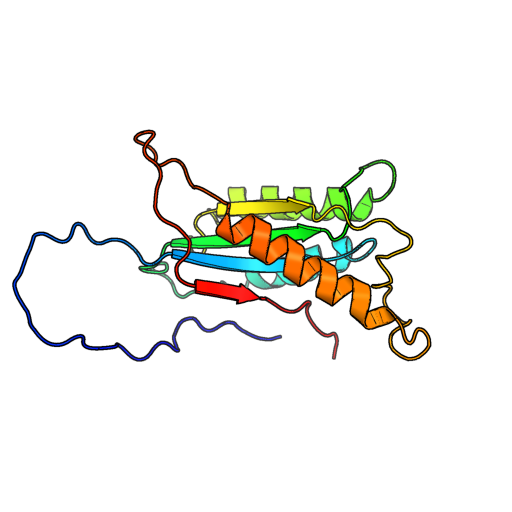024 N N . ASP A 1 129 ? 2.300 -10.704 -21.255 1.00 84.00 129 ASP A N 1
ATOM 1025 C CA . ASP A 1 129 ? 2.945 -11.645 -20.348 1.00 84.00 129 ASP A CA 1
ATOM 1026 C C . ASP A 1 129 ? 1.935 -12.698 -19.844 1.00 84.00 129 ASP A C 1
ATOM 1028 O O . ASP A 1 129 ? 1.103 -12.405 -18.981 1.00 84.00 129 ASP A O 1
ATOM 1032 N N . PRO A 1 130 ? 2.001 -13.960 -20.318 1.00 86.12 130 PRO A N 1
ATOM 1033 C CA . PRO A 1 130 ? 1.113 -15.023 -19.841 1.00 86.12 130 PRO A CA 1
ATOM 1034 C C . PRO A 1 130 ? 1.316 -15.356 -18.352 1.00 86.12 130 PRO A C 1
ATOM 1036 O O . PRO A 1 130 ? 0.470 -16.014 -17.747 1.00 86.12 130 PRO A O 1
ATOM 1039 N N . MET A 1 131 ? 2.427 -14.916 -17.758 1.00 86.44 131 MET A N 1
ATOM 1040 C CA . MET A 1 131 ? 2.783 -15.115 -16.356 1.00 86.44 131 MET A CA 1
ATOM 1041 C C . MET A 1 131 ? 2.454 -13.900 -15.483 1.00 86.44 131 MET A C 1
ATOM 1043 O O . MET A 1 131 ? 2.687 -13.959 -14.274 1.00 86.44 131 MET A O 1
ATOM 1047 N N . TRP A 1 132 ? 1.856 -12.843 -16.046 1.00 84.50 132 TRP A N 1
ATOM 1048 C CA . TRP A 1 132 ? 1.504 -11.605 -15.341 1.00 84.50 132 TRP A CA 1
ATOM 1049 C C . TRP A 1 132 ? 0.744 -11.855 -14.028 1.00 84.50 132 TRP A C 1
ATOM 1051 O O . TRP A 1 132 ? 1.060 -11.285 -12.984 1.00 84.50 132 TRP A O 1
ATOM 1061 N N . VAL A 1 133 ? -0.199 -12.806 -14.042 1.00 83.62 133 VAL A N 1
ATOM 1062 C CA . VAL A 1 133 ? -1.026 -13.177 -12.877 1.00 83.62 133 VAL A CA 1
ATOM 1063 C C . VAL A 1 133 ? -0.233 -13.765 -11.702 1.00 83.62 133 VAL A C 1
ATOM 1065 O O . VAL A 1 133 ? -0.755 -13.844 -10.588 1.00 83.62 133 VAL A O 1
ATOM 1068 N N . ASN A 1 134 ? 1.020 -14.180 -11.902 1.00 86.31 134 ASN A N 1
ATOM 1069 C CA . ASN A 1 134 ? 1.826 -14.784 -10.841 1.00 86.31 134 ASN A CA 1
ATOM 1070 C C . ASN A 1 134 ? 2.200 -13.784 -9.751 1.00 86.31 134 ASN A C 1
ATOM 1072 O O . ASN A 1 134 ? 2.158 -14.145 -8.574 1.00 86.31 134 ASN A O 1
ATOM 1076 N N . GLY A 1 135 ? 2.521 -12.542 -10.124 1.00 85.44 135 GLY A N 1
ATOM 1077 C CA . GLY A 1 135 ? 2.869 -11.488 -9.169 1.00 85.44 135 GLY A CA 1
ATOM 1078 C C . GLY A 1 135 ? 1.726 -11.215 -8.181 1.00 85.44 135 GLY A C 1
ATOM 1079 O O . GLY A 1 135 ? 1.905 -11.449 -6.980 1.00 85.44 135 GLY A O 1
ATOM 1080 N N . PRO A 1 136 ? 0.517 -10.845 -8.654 1.00 84.25 136 PRO A N 1
ATOM 1081 C CA . PRO A 1 136 ? -0.638 -10.594 -7.790 1.00 84.25 136 PRO A CA 1
ATOM 1082 C C . PRO A 1 136 ? -1.026 -11.794 -6.925 1.00 84.25 136 PRO A C 1
ATOM 1084 O O . PRO A 1 136 ? -1.303 -11.641 -5.734 1.00 84.25 136 PRO A O 1
ATOM 1087 N N . ASN A 1 137 ? -1.008 -13.005 -7.492 1.00 88.06 137 ASN A N 1
ATOM 1088 C CA . ASN A 1 137 ? -1.360 -14.221 -6.760 1.00 88.06 137 ASN A CA 1
ATOM 1089 C C . ASN A 1 137 ? -0.359 -14.525 -5.637 1.00 88.06 137 ASN A C 1
ATOM 1091 O O . ASN A 1 137 ? -0.751 -14.890 -4.523 1.00 88.06 137 ASN A O 1
ATOM 1095 N N . GLU A 1 138 ? 0.938 -14.362 -5.904 1.00 90.31 138 GLU A N 1
ATOM 1096 C CA . GLU A 1 138 ? 1.985 -14.568 -4.907 1.00 90.31 138 GLU A CA 1
ATOM 1097 C C . GLU A 1 138 ? 1.926 -13.489 -3.813 1.00 90.31 138 GLU A C 1
ATOM 1099 O O . GLU A 1 138 ? 2.046 -13.813 -2.626 1.00 90.31 138 GLU A O 1
ATOM 1104 N N . GLN A 1 139 ? 1.657 -12.233 -4.184 1.00 89.88 139 GLN A N 1
ATOM 1105 C CA . GLN A 1 139 ? 1.472 -11.122 -3.246 1.00 89.88 139 GLN A CA 1
ATOM 1106 C C . GLN A 1 139 ? 0.272 -11.360 -2.337 1.00 89.88 139 GLN A C 1
ATOM 1108 O O . GLN A 1 139 ? 0.404 -11.270 -1.116 1.00 89.88 139 GLN A O 1
ATOM 1113 N N . PHE A 1 140 ? -0.869 -11.756 -2.901 1.00 88.88 140 PHE A N 1
ATOM 1114 C CA . PHE A 1 140 ? -2.052 -12.131 -2.134 1.00 88.88 140 PHE A CA 1
ATOM 1115 C C . PHE A 1 140 ? -1.731 -13.250 -1.138 1.00 88.88 140 PHE A C 1
ATOM 1117 O O . PHE A 1 140 ? -1.934 -13.103 0.069 1.00 88.88 140 PHE A O 1
ATOM 1124 N N . ARG A 1 141 ? -1.151 -14.358 -1.613 1.00 89.38 141 ARG A N 1
ATOM 1125 C CA . ARG A 1 141 ? -0.833 -15.525 -0.778 1.00 89.38 141 ARG A CA 1
ATOM 1126 C C . ARG A 1 141 ? 0.091 -15.168 0.386 1.00 89.38 141 ARG A C 1
ATOM 1128 O O . ARG A 1 141 ? -0.121 -15.630 1.513 1.00 89.38 141 ARG A O 1
ATOM 1135 N N . LYS A 1 142 ? 1.127 -14.369 0.127 1.00 91.06 142 LYS A N 1
ATOM 1136 C CA . LYS A 1 142 ? 2.085 -13.939 1.150 1.00 91.06 142 LYS A CA 1
ATOM 1137 C C . LYS A 1 142 ? 1.489 -12.900 2.101 1.00 91.06 142 LYS A C 1
ATOM 1139 O O . LYS A 1 142 ? 1.664 -13.048 3.310 1.00 91.06 142 LYS A O 1
ATOM 1144 N N . GLY A 1 143 ? 0.744 -11.922 1.590 1.00 89.62 143 GLY A N 1
ATOM 1145 C CA . GLY A 1 143 ? 0.078 -10.889 2.385 1.00 89.62 143 GLY A CA 1
ATOM 1146 C C . GLY A 1 143 ? -0.958 -11.474 3.346 1.00 89.62 143 GLY A C 1
ATOM 1147 O O . GLY A 1 143 ? -0.912 -11.203 4.545 1.00 89.62 143 GLY A O 1
ATOM 1148 N N . ILE A 1 144 ? -1.821 -12.378 2.868 1.00 86.81 144 ILE A N 1
ATOM 1149 C CA . ILE A 1 144 ? -2.787 -13.090 3.721 1.00 86.81 144 ILE A CA 1
ATOM 1150 C C . ILE A 1 144 ? -2.072 -13.922 4.791 1.00 86.81 144 ILE A C 1
ATOM 1152 O O . ILE A 1 144 ? -2.470 -13.912 5.956 1.00 86.81 144 ILE A O 1
ATOM 1156 N N . ARG A 1 145 ? -0.978 -14.612 4.443 1.00 87.69 145 ARG A N 1
ATOM 1157 C CA . ARG A 1 145 ? -0.182 -15.364 5.427 1.00 87.69 145 ARG A CA 1
ATOM 1158 C C . ARG A 1 145 ? 0.403 -14.457 6.508 1.00 87.69 145 ARG A C 1
ATOM 1160 O O . ARG A 1 145 ? 0.363 -14.829 7.680 1.00 87.69 145 ARG A O 1
ATOM 1167 N N . GLN A 1 146 ? 0.923 -13.292 6.129 1.00 87.88 146 GLN A N 1
ATOM 1168 C CA . GLN A 1 146 ? 1.428 -12.306 7.083 1.00 87.88 146 GLN A CA 1
ATOM 1169 C C . GLN A 1 146 ? 0.307 -11.790 7.990 1.00 87.88 146 GLN A C 1
ATOM 1171 O O . GLN A 1 146 ? 0.493 -11.776 9.200 1.00 87.88 146 GLN A O 1
ATOM 1176 N N . LEU A 1 147 ? -0.871 -11.475 7.445 1.00 85.62 147 LEU A N 1
ATOM 1177 C CA . LEU A 1 147 ? -2.044 -11.038 8.212 1.00 85.62 147 LEU A CA 1
ATOM 1178 C C . LEU A 1 147 ? -2.543 -12.087 9.209 1.00 85.62 147 LEU A C 1
ATOM 1180 O O . LEU A 1 147 ? -2.816 -11.762 10.361 1.00 85.62 147 LEU A O 1
ATOM 1184 N N . MET A 1 148 ? -2.618 -13.357 8.804 1.00 80.81 148 MET A N 1
ATOM 1185 C CA . MET A 1 148 ? -3.021 -14.452 9.698 1.00 80.81 148 MET A CA 1
ATOM 1186 C C . MET A 1 148 ? -2.030 -14.674 10.849 1.00 80.81 148 MET A C 1
ATOM 1188 O O . MET A 1 148 ? -2.423 -15.139 11.923 1.00 80.81 148 MET A O 1
ATOM 1192 N N . GLY A 1 149 ? -0.748 -14.379 10.613 1.00 76.00 149 GLY A N 1
ATOM 1193 C CA . GLY A 1 149 ? 0.306 -14.395 11.626 1.00 76.00 149 GLY A CA 1
ATOM 1194 C C . GLY A 1 149 ? 0.447 -13.081 12.396 1.00 76.00 149 GLY A C 1
ATOM 1195 O O . GLY A 1 149 ? 1.140 -13.055 13.412 1.00 76.00 149 GLY A O 1
ATOM 1196 N N . HIS A 1 150 ? -0.198 -12.004 11.940 1.00 72.31 150 HIS A N 1
ATOM 1197 C CA . HIS A 1 150 ? -0.080 -10.683 12.535 1.00 72.31 150 HIS A CA 1
ATOM 1198 C C . HIS A 1 150 ? -0.824 -10.665 13.869 1.00 72.31 150 HIS A C 1
ATOM 1200 O O . HIS A 1 150 ? -2.054 -10.663 13.935 1.00 72.31 150 HIS A O 1
ATOM 1206 N N . LYS A 1 151 ? -0.057 -10.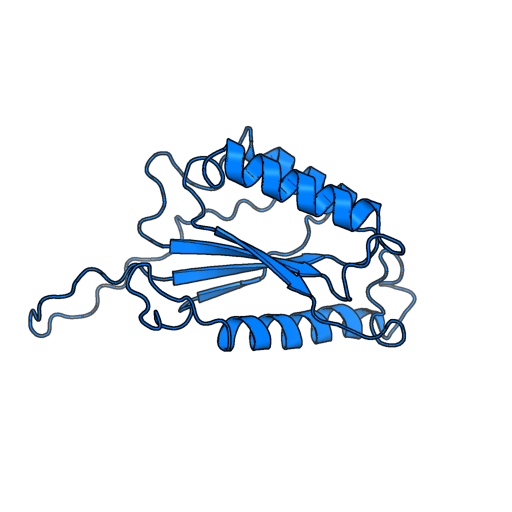686 14.957 1.00 65.44 151 LYS A N 1
ATOM 1207 C CA . LYS A 1 151 ? -0.576 -10.516 16.309 1.00 65.44 151 LYS A CA 1
ATOM 1208 C C . LYS A 1 151 ? -0.522 -9.041 16.658 1.00 65.44 151 LYS A C 1
ATOM 1210 O O . LYS A 1 151 ? 0.530 -8.416 16.542 1.00 65.44 151 LYS A O 1
ATOM 1215 N N . ARG A 1 152 ? -1.637 -8.489 17.132 1.00 61.91 152 ARG A N 1
ATOM 1216 C CA . ARG A 1 152 ? -1.591 -7.215 17.844 1.00 61.91 152 ARG A CA 1
ATOM 1217 C C . ARG A 1 152 ? -1.305 -7.480 19.306 1.00 61.91 152 ARG A C 1
ATOM 1219 O O . ARG A 1 152 ? -1.988 -8.287 19.924 1.00 61.91 152 ARG A O 1
ATOM 1226 N N . VAL A 1 153 ? -0.337 -6.756 19.845 1.00 57.47 153 VAL A N 1
ATOM 1227 C CA . VAL A 1 153 ? -0.166 -6.617 21.287 1.00 57.47 153 VAL A CA 1
ATOM 1228 C C . VAL A 1 153 ? -1.151 -5.541 21.742 1.00 57.47 153 VAL A C 1
ATOM 1230 O O . VAL A 1 153 ? -1.203 -4.459 21.149 1.00 57.47 153 VAL A O 1
ATOM 1233 N N . GLY A 1 154 ? -2.001 -5.869 22.712 1.00 54.47 154 GLY A N 1
ATOM 1234 C CA . GLY A 1 154 ? -2.922 -4.918 23.323 1.00 54.47 154 GLY A CA 1
ATOM 1235 C C . GLY A 1 154 ? -2.143 -3.845 24.074 1.00 54.47 154 GLY A C 1
ATOM 1236 O O . GLY A 1 154 ? -0.965 -4.028 24.375 1.00 54.47 154 GLY A O 1
ATOM 1237 N N . GLU A 1 155 ? -2.788 -2.730 24.413 1.00 47.50 155 GLU A N 1
ATOM 1238 C CA . GLU A 1 155 ? -2.173 -1.712 25.287 1.00 47.50 155 GLU A CA 1
ATOM 1239 C C . GLU A 1 155 ? -1.739 -2.294 26.647 1.00 47.50 155 GLU A C 1
ATOM 1241 O O . GLU A 1 155 ? -0.858 -1.756 27.308 1.00 47.50 155 GLU A O 1
ATOM 1246 N N . ASP A 1 156 ? -2.311 -3.436 27.032 1.00 50.84 156 ASP A N 1
ATOM 1247 C CA . ASP A 1 156 ? -2.007 -4.211 28.233 1.00 50.84 156 ASP A CA 1
ATOM 1248 C C . ASP A 1 156 ? -0.938 -5.305 28.034 1.00 50.84 156 ASP A C 1
ATOM 1250 O O . ASP A 1 156 ? -0.731 -6.138 28.918 1.00 50.84 156 ASP A O 1
ATOM 1254 N N . GLY A 1 157 ? -0.271 -5.348 26.877 1.00 52.28 157 GLY A N 1
ATOM 1255 C CA . GLY A 1 157 ? 0.780 -6.326 26.594 1.00 52.28 157 GLY A CA 1
ATOM 1256 C C . GLY A 1 157 ? 0.277 -7.736 26.266 1.00 52.28 157 GLY A C 1
ATOM 1257 O O . GLY A 1 157 ? 1.095 -8.632 26.055 1.00 52.28 157 GLY A O 1
ATOM 1258 N N . ARG A 1 158 ? -1.042 -7.972 26.212 1.00 53.19 158 ARG A N 1
ATOM 1259 C CA . ARG A 1 158 ? -1.601 -9.295 25.891 1.00 53.19 158 ARG A CA 1
ATOM 1260 C C . ARG A 1 158 ? -1.807 -9.463 24.389 1.00 53.19 158 ARG A C 1
ATOM 1262 O O . ARG A 1 158 ? -2.169 -8.520 23.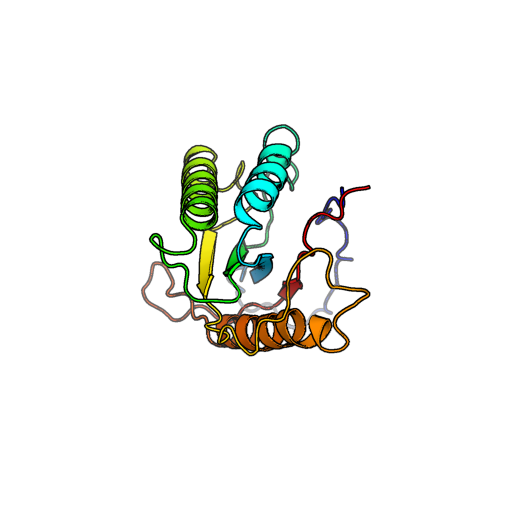690 1.00 53.19 158 ARG A O 1
ATOM 1269 N N . ASP A 1 159 ? -1.618 -10.689 23.902 1.00 55.66 159 ASP A N 1
ATOM 1270 C CA . ASP A 1 159 ? -1.962 -11.070 22.529 1.00 55.66 159 ASP A CA 1
ATOM 1271 C C . ASP A 1 159 ? -3.459 -10.820 22.297 1.00 55.66 159 ASP A 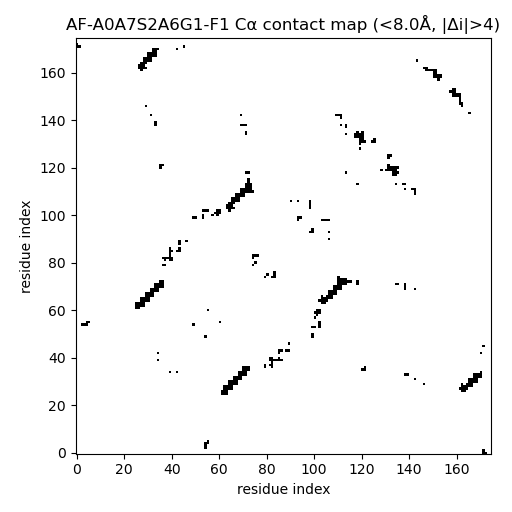C 1
ATOM 1273 O O . ASP A 1 159 ? -4.325 -11.527 22.823 1.00 55.66 159 ASP A O 1
ATOM 1277 N N . VAL A 1 160 ? -3.780 -9.814 21.488 1.00 58.62 160 VAL A N 1
ATOM 1278 C CA . VAL A 1 160 ? -5.145 -9.599 21.022 1.00 58.62 160 VAL A CA 1
ATOM 1279 C C . VAL A 1 160 ? -5.380 -10.539 19.842 1.00 58.62 160 VAL A C 1
ATOM 1281 O O . VAL A 1 160 ? -4.511 -10.735 18.996 1.00 58.62 160 VAL A O 1
ATOM 1284 N N . ALA A 1 161 ? -6.572 -11.142 19.795 1.00 59.91 161 ALA A N 1
ATOM 1285 C CA . ALA A 1 161 ? -6.962 -12.188 18.844 1.00 59.91 161 ALA A CA 1
ATOM 1286 C C . ALA A 1 161 ? -6.715 -11.832 17.354 1.00 59.91 161 ALA A C 1
ATOM 1288 O O . ALA A 1 161 ? -6.445 -10.688 17.009 1.00 59.91 161 ALA A O 1
ATOM 1289 N N . LYS A 1 162 ? -6.854 -12.807 16.462 1.00 74.94 162 LYS A N 1
ATOM 1290 C CA . LYS A 1 162 ? -6.684 -12.636 15.011 1.00 74.94 162 LYS A CA 1
ATOM 1291 C C . LYS A 1 162 ? -7.724 -11.674 14.409 1.00 74.94 162 LYS A C 1
ATOM 1293 O O . LYS A 1 162 ? -8.745 -11.410 15.045 1.00 74.94 162 LYS A O 1
ATOM 1298 N N . TYR A 1 163 ? -7.458 -11.177 13.199 1.00 81.06 163 TYR A N 1
ATOM 1299 C CA . TYR A 1 163 ? -8.484 -10.538 12.370 1.00 81.06 163 TYR A CA 1
ATOM 1300 C C . TYR A 1 163 ? -9.587 -11.546 12.045 1.00 81.06 163 TYR A C 1
ATOM 1302 O O . TYR A 1 163 ? -9.301 -12.712 11.768 1.00 81.06 163 TYR A O 1
ATOM 1310 N N . GLU A 1 164 ? -10.833 -11.095 12.102 1.00 79.50 164 GLU A N 1
ATOM 1311 C CA . GLU A 1 164 ? -12.015 -11.915 11.815 1.00 79.50 164 GLU A CA 1
ATOM 1312 C C . GLU A 1 164 ? -12.406 -11.805 10.343 1.00 79.50 164 GLU A C 1
ATOM 1314 O O . GLU A 1 164 ? -12.858 -12.781 9.748 1.00 79.50 164 GLU A O 1
ATOM 1319 N N . VAL A 1 165 ? -12.159 -10.637 9.743 1.00 80.38 165 VAL A N 1
ATOM 1320 C CA . VAL A 1 165 ? -12.406 -10.364 8.328 1.00 80.38 165 VAL A CA 1
ATOM 1321 C C . VAL A 1 165 ? -11.148 -9.777 7.701 1.00 80.38 165 VAL A C 1
ATOM 1323 O O . VAL A 1 165 ? -10.536 -8.859 8.252 1.00 80.38 165 VAL A O 1
ATOM 1326 N N . VAL A 1 166 ? -10.776 -10.297 6.531 1.00 79.69 166 VAL A N 1
ATOM 1327 C CA . VAL A 1 166 ? -9.750 -9.705 5.670 1.00 79.69 166 VAL A CA 1
ATOM 1328 C C . VAL A 1 166 ? -10.399 -9.304 4.354 1.00 79.69 166 VAL A C 1
ATOM 1330 O O . VAL A 1 166 ? -10.931 -10.153 3.643 1.00 79.69 166 VAL A O 1
ATOM 1333 N N . VAL A 1 167 ? -10.351 -8.015 4.039 1.00 82.31 167 VAL A N 1
ATOM 1334 C CA . VAL A 1 167 ? -10.852 -7.446 2.786 1.00 82.31 167 VAL A CA 1
ATOM 1335 C C . VAL A 1 167 ? -9.658 -7.136 1.896 1.00 82.31 167 VAL A C 1
ATOM 1337 O O . VAL A 1 167 ? -8.760 -6.405 2.305 1.00 82.31 167 VAL A O 1
ATOM 1340 N N . LEU A 1 168 ? -9.638 -7.682 0.682 1.00 81.06 168 LEU A N 1
ATOM 1341 C CA . LEU A 1 168 ? -8.687 -7.265 -0.344 1.00 81.06 168 LEU A CA 1
ATOM 1342 C C . LEU A 1 168 ? -9.272 -6.052 -1.068 1.00 81.06 168 LEU A C 1
ATOM 1344 O O . LEU A 1 168 ? -10.349 -6.147 -1.651 1.00 81.06 168 LEU A O 1
ATOM 1348 N N . MET A 1 169 ? -8.583 -4.917 -1.010 1.00 80.25 169 MET A N 1
ATOM 1349 C CA . MET A 1 169 ? -8.984 -3.715 -1.730 1.00 80.25 169 MET A CA 1
ATOM 1350 C C . MET A 1 169 ? -8.215 -3.646 -3.041 1.00 80.25 169 MET A C 1
ATOM 1352 O O . MET A 1 169 ? -6.995 -3.492 -3.028 1.00 80.25 169 MET A O 1
ATOM 1356 N N . GLU A 1 170 ? -8.922 -3.770 -4.159 1.00 69.88 170 GLU A N 1
ATOM 1357 C CA . GLU A 1 170 ? -8.313 -3.663 -5.482 1.00 69.88 170 GLU A CA 1
ATOM 1358 C C . GLU A 1 170 ? -7.681 -2.273 -5.694 1.00 69.88 170 GLU A C 1
ATOM 1360 O O . GLU A 1 170 ? -8.147 -1.275 -5.126 1.00 69.88 170 GLU A O 1
ATOM 1365 N N . PRO A 1 171 ? -6.596 -2.178 -6.483 1.00 64.00 171 PRO A N 1
ATOM 1366 C CA . PRO A 1 171 ? -6.107 -0.886 -6.943 1.00 64.00 171 PRO A CA 1
ATOM 1367 C C . PRO A 1 171 ? -7.215 -0.175 -7.727 1.00 64.00 171 PRO A C 1
ATOM 1369 O O . PRO A 1 171 ? -7.998 -0.815 -8.425 1.00 64.00 171 PRO A O 1
ATOM 1372 N N . ASP A 1 172 ? -7.292 1.154 -7.617 1.00 54.03 172 ASP A N 1
ATOM 1373 C CA . ASP A 1 172 ? -8.294 1.915 -8.358 1.00 54.03 172 ASP A CA 1
ATOM 1374 C C . ASP A 1 172 ? -8.077 1.710 -9.860 1.00 54.03 172 ASP A C 1
ATOM 1376 O O . ASP A 1 172 ? -7.123 2.230 -10.443 1.00 54.03 172 ASP A O 1
ATOM 1380 N N . SER A 1 173 ? -8.973 0.947 -10.487 1.00 40.88 173 SER A N 1
ATOM 1381 C CA . SER A 1 173 ? -9.054 0.840 -11.936 1.00 40.88 173 SER A CA 1
ATOM 1382 C C . SER A 1 173 ? -9.325 2.240 -12.483 1.00 40.88 173 SER A C 1
ATOM 1384 O O . SER A 1 173 ? -10.358 2.847 -12.165 1.00 40.88 173 SER A O 1
ATOM 1386 N N . ARG A 1 174 ? -8.394 2.786 -13.273 1.00 44.66 174 ARG A N 1
ATOM 1387 C CA . ARG A 1 174 ? -8.690 3.991 -14.053 1.00 44.66 174 ARG A CA 1
ATOM 1388 C C . ARG A 1 174 ? -9.866 3.662 -14.994 1.00 44.66 174 ARG A C 1
ATOM 1390 O O . ARG A 1 174 ? -9.879 2.551 -15.523 1.00 44.66 174 ARG A O 1
ATOM 1397 N N . PRO A 1 175 ? -10.857 4.557 -15.146 1.00 35.12 175 PRO A N 1
ATOM 1398 C CA . PRO A 1 175 ? -11.865 4.418 -16.193 1.00 35.12 175 PRO A CA 1
ATOM 1399 C C . PRO A 1 175 ? -11.232 4.466 -17.587 1.00 35.12 175 PRO A C 1
ATOM 1401 O O . PRO A 1 175 ? -10.164 5.112 -17.730 1.00 35.12 175 PRO A O 1
#